Protein AF-A0A821GQX8-F1 (afdb_monomer_lite)

Foldseek 3Di:
DEEDDDDDPVVPVVCRQVVCLVVQVVRLVVCVVPADPVGDYHYDHDDDPDPSSVVSVVVVCVVPPD

Secondary structure (DSSP, 8-state):
-EE------TT-GGGHHHHHHHHHHHHHHHHHHHPPTT---EE------SHHHHHHHHHHHHHS--

Sequence (66 aa):
ITADGSFDVQNNPGEQELLVYPLLKTEVYVALSCLMTHGNFILKIFTIFEQVTIDLIYLLYRTFRQ

Structure (mmCIF, N/CA/C/O backbone):
data_AF-A0A821GQX8-F1
#
_entry.id   AF-A0A821GQX8-F1
#
loop_
_atom_site.group_PDB
_atom_site.id
_atom_site.type_symbol
_atom_site.label_atom_id
_atom_site.label_alt_id
_atom_site.label_comp_id
_atom_site.label_asym_id
_atom_site.label_entity_id
_atom_site.label_seq_id
_atom_site.pdbx_PDB_ins_code
_atom_site.Cartn_x
_atom_site.Cartn_y
_atom_site.Cartn_z
_atom_site.occupancy
_atom_site.B_iso_or_equiv
_atom_site.auth_seq_id
_atom_site.auth_comp_id
_atom_site.auth_asym_id
_atom_site.auth_atom_id
_atom_site.pdbx_PDB_model_num
ATOM 1 N N . ILE A 1 1 ? -4.359 -7.771 9.976 1.00 97.62 1 ILE A N 1
ATOM 2 C CA . ILE A 1 1 ? -4.178 -8.216 8.573 1.00 97.62 1 ILE A CA 1
ATOM 3 C C . ILE A 1 1 ? -2.741 -7.921 8.154 1.00 97.62 1 ILE A C 1
ATOM 5 O O . ILE A 1 1 ? -2.190 -6.924 8.608 1.00 97.62 1 ILE A O 1
ATOM 9 N N . THR A 1 2 ? -2.131 -8.778 7.339 1.00 98.31 2 THR A N 1
ATOM 10 C CA . THR A 1 2 ? -0.815 -8.553 6.719 1.00 98.31 2 THR A CA 1
ATOM 11 C C . THR A 1 2 ? -0.942 -8.688 5.203 1.00 98.31 2 THR A C 1
ATOM 13 O O . THR A 1 2 ? -1.733 -9.515 4.751 1.00 98.31 2 THR A O 1
ATOM 16 N N . ALA A 1 3 ? -0.180 -7.909 4.441 1.00 98.38 3 ALA A N 1
ATOM 17 C CA . ALA A 1 3 ? -0.170 -7.930 2.978 1.00 98.38 3 ALA A CA 1
ATOM 18 C C . ALA A 1 3 ? 1.268 -7.773 2.440 1.00 98.38 3 ALA A C 1
ATOM 20 O O . ALA A 1 3 ? 2.024 -6.930 2.932 1.00 98.38 3 ALA A O 1
ATOM 21 N N . ASP A 1 4 ? 1.642 -8.626 1.484 1.00 97.94 4 ASP A N 1
ATOM 22 C CA . ASP A 1 4 ? 3.004 -8.799 0.932 1.00 97.94 4 ASP A CA 1
ATOM 23 C C . ASP A 1 4 ? 2.930 -9.235 -0.547 1.00 97.94 4 ASP A C 1
ATOM 25 O O . ASP A 1 4 ? 3.640 -10.123 -1.022 1.00 97.94 4 ASP A O 1
ATOM 29 N N . GLY A 1 5 ? 1.992 -8.652 -1.292 1.00 96.00 5 GLY A N 1
ATOM 30 C CA . GLY A 1 5 ? 1.817 -8.919 -2.708 1.00 96.00 5 GLY A CA 1
ATOM 31 C C . GLY A 1 5 ? 2.983 -8.373 -3.529 1.00 96.00 5 GLY A C 1
ATOM 32 O O . GLY A 1 5 ? 3.407 -7.227 -3.381 1.00 96.00 5 GLY A O 1
ATOM 33 N N . SER A 1 6 ? 3.501 -9.186 -4.449 1.00 93.94 6 SER A N 1
ATOM 34 C CA . SER A 1 6 ? 4.449 -8.732 -5.468 1.00 93.94 6 SER A CA 1
ATOM 35 C C . SER A 1 6 ? 4.402 -9.629 -6.702 1.00 93.94 6 SER A C 1
ATOM 37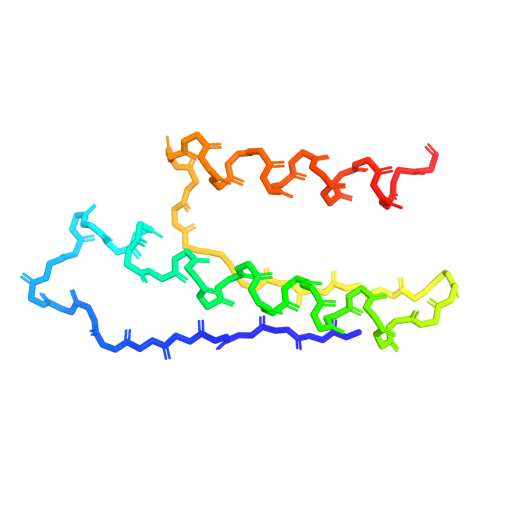 O O . SER A 1 6 ? 3.886 -10.745 -6.653 1.00 93.94 6 SER A O 1
ATOM 39 N N . PHE A 1 7 ? 4.935 -9.133 -7.811 1.00 94.75 7 PHE A N 1
ATOM 40 C CA . PHE A 1 7 ? 5.169 -9.899 -9.029 1.00 94.75 7 PHE A CA 1
ATOM 41 C C . PHE A 1 7 ? 6.475 -9.428 -9.677 1.00 94.75 7 PHE A C 1
ATOM 43 O O . PHE A 1 7 ? 7.048 -8.416 -9.267 1.00 94.75 7 PHE A O 1
ATOM 50 N N . ASP A 1 8 ? 6.967 -10.186 -10.654 1.00 95.94 8 ASP A N 1
ATOM 51 C CA . ASP A 1 8 ? 8.249 -9.900 -11.291 1.00 95.94 8 ASP A CA 1
ATOM 52 C C . ASP A 1 8 ? 8.197 -8.623 -12.148 1.00 95.94 8 ASP A C 1
ATOM 54 O O . ASP A 1 8 ? 7.410 -8.510 -13.089 1.00 95.94 8 ASP A O 1
ATOM 58 N N . VAL A 1 9 ? 9.063 -7.668 -11.810 1.00 94.75 9 VAL A N 1
ATOM 59 C CA . VAL A 1 9 ? 9.240 -6.373 -12.485 1.00 94.75 9 VAL A CA 1
ATOM 60 C C . VAL A 1 9 ? 10.694 -6.145 -12.912 1.00 94.75 9 VAL A C 1
ATOM 62 O O . VAL A 1 9 ? 11.070 -5.019 -13.230 1.00 94.75 9 VAL A O 1
ATOM 65 N N . GLN A 1 10 ? 11.529 -7.192 -12.946 1.00 94.31 10 GLN A N 1
ATOM 66 C CA . GLN A 1 10 ? 12.968 -7.075 -13.232 1.00 94.31 10 GLN A CA 1
ATOM 67 C C . GLN A 1 10 ? 13.284 -6.397 -14.571 1.00 94.31 10 GLN A C 1
ATOM 69 O O . GLN A 1 10 ? 14.329 -5.767 -14.704 1.00 94.31 10 GLN A O 1
ATOM 74 N N . ASN A 1 11 ? 12.376 -6.483 -15.545 1.00 95.56 11 ASN A N 1
ATOM 75 C CA . ASN A 1 11 ? 12.547 -5.840 -16.847 1.00 95.56 11 ASN A CA 1
ATOM 76 C C . ASN A 1 11 ? 12.342 -4.314 -16.808 1.00 95.56 11 ASN A C 1
ATOM 78 O O . ASN A 1 11 ? 12.841 -3.629 -17.691 1.00 95.56 11 ASN A O 1
ATOM 82 N N . ASN A 1 12 ? 11.634 -3.782 -15.801 1.00 95.38 12 ASN A N 1
ATOM 83 C CA . ASN A 1 12 ? 11.310 -2.357 -15.658 1.00 95.38 12 ASN A CA 1
ATOM 84 C C . ASN A 1 12 ? 11.419 -1.902 -14.183 1.00 95.38 12 ASN A C 1
ATOM 86 O O . ASN A 1 12 ? 10.423 -1.472 -13.598 1.00 95.38 12 ASN A O 1
ATOM 90 N N . PRO A 1 13 ? 12.605 -1.977 -13.547 1.00 93.50 13 PRO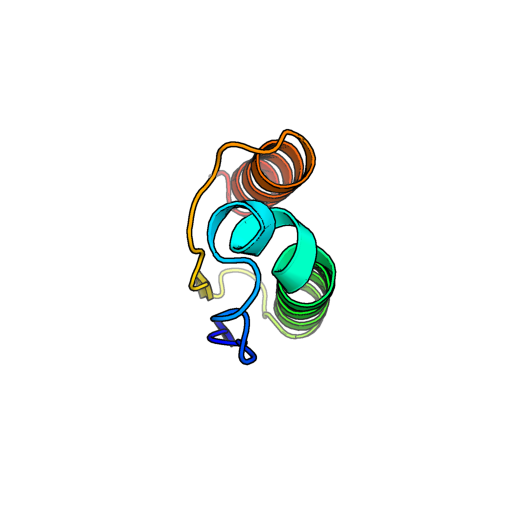 A N 1
ATOM 91 C CA . PRO A 1 13 ? 12.747 -1.720 -12.111 1.00 93.50 13 PRO A CA 1
ATOM 92 C C . PRO A 1 13 ?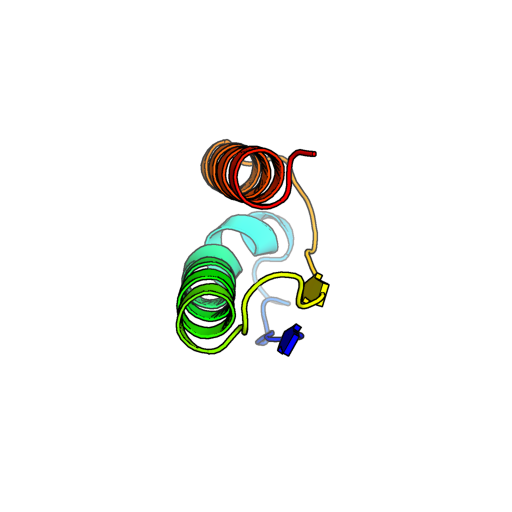 12.420 -0.271 -11.718 1.00 93.50 13 PRO A C 1
ATOM 94 O O . PRO A 1 13 ? 11.932 -0.039 -10.618 1.00 93.50 13 PRO A O 1
ATOM 97 N N . GLY A 1 14 ? 12.638 0.699 -12.615 1.00 95.50 14 GLY A N 1
ATOM 98 C CA . GLY A 1 14 ? 12.272 2.102 -12.378 1.00 95.50 14 GLY A CA 1
ATOM 99 C C . GLY A 1 14 ? 10.760 2.342 -12.309 1.00 95.50 14 GLY A C 1
ATOM 100 O O . GLY A 1 14 ? 10.320 3.244 -11.612 1.00 95.50 14 GLY A O 1
ATOM 101 N N . GLU A 1 15 ? 9.970 1.488 -12.964 1.00 96.25 15 GLU A N 1
ATOM 102 C CA . GLU A 1 15 ? 8.502 1.560 -13.005 1.00 96.25 15 GLU A CA 1
ATOM 103 C C . GLU A 1 15 ? 7.846 0.643 -11.960 1.00 96.25 15 GLU A C 1
ATOM 105 O O . GLU A 1 15 ? 6.624 0.499 -11.933 1.00 96.25 15 GLU A O 1
ATOM 110 N N . GLN A 1 16 ? 8.637 -0.014 -11.103 1.00 96.94 16 GLN A N 1
ATOM 111 C CA . GLN A 1 16 ? 8.150 -0.993 -10.130 1.00 96.94 16 GLN A CA 1
ATOM 112 C C . GLN A 1 16 ? 6.989 -0.456 -9.287 1.00 96.94 16 GLN A C 1
ATOM 114 O O . GLN A 1 16 ? 6.026 -1.181 -9.039 1.00 96.94 16 GLN A O 1
ATOM 119 N N . GLU A 1 17 ? 7.069 0.800 -8.852 1.00 97.31 17 GLU A N 1
ATOM 120 C CA . GLU A 1 17 ? 6.042 1.426 -8.024 1.00 97.31 17 GLU A CA 1
ATOM 121 C C . GLU A 1 17 ? 4.690 1.495 -8.741 1.00 97.31 17 GLU A C 1
ATOM 123 O O . GLU A 1 17 ? 3.691 0.993 -8.224 1.00 97.31 17 GLU A O 1
ATOM 128 N N . LEU A 1 18 ? 4.672 2.034 -9.964 1.00 97.62 18 LEU A N 1
ATOM 129 C CA . LEU A 1 18 ? 3.463 2.155 -10.779 1.00 97.62 18 LEU A CA 1
ATOM 130 C C . LEU A 1 18 ? 2.932 0.793 -11.231 1.00 97.62 18 LEU A C 1
ATOM 132 O O . LEU A 1 18 ? 1.719 0.578 -11.235 1.00 97.62 18 LEU A O 1
ATOM 136 N N . LEU A 1 19 ? 3.822 -0.143 -11.572 1.00 97.75 19 LEU A N 1
ATOM 137 C CA . LEU A 1 19 ? 3.442 -1.495 -11.980 1.00 97.75 19 LEU A CA 1
ATOM 138 C C . LEU A 1 19 ? 2.770 -2.254 -10.830 1.00 97.75 19 LEU A C 1
ATOM 140 O O . LEU A 1 19 ? 1.730 -2.878 -11.034 1.00 97.75 19 LEU A O 1
ATOM 144 N N . VAL A 1 20 ? 3.324 -2.184 -9.617 1.00 97.25 20 VAL A N 1
ATOM 145 C CA . VAL A 1 20 ? 2.783 -2.888 -8.442 1.00 97.25 20 VAL A CA 1
ATOM 146 C C . VAL A 1 20 ? 1.577 -2.161 -7.831 1.00 97.25 20 VAL A C 1
ATOM 148 O O . VAL A 1 20 ? 0.759 -2.795 -7.161 1.00 97.25 20 VAL A O 1
ATOM 151 N N . TYR A 1 21 ? 1.391 -0.864 -8.093 1.00 98.00 21 TYR A N 1
ATOM 152 C CA . TYR A 1 21 ? 0.330 -0.053 -7.486 1.00 98.00 21 TYR A CA 1
ATOM 153 C C . TYR A 1 21 ? -1.092 -0.660 -7.542 1.00 98.00 21 TYR A C 1
ATOM 155 O O . TYR A 1 21 ? -1.782 -0.634 -6.518 1.00 98.00 21 TYR A O 1
ATOM 163 N N . PRO A 1 22 ? -1.578 -1.252 -8.656 1.00 98.25 22 PRO A N 1
ATOM 164 C CA . PRO A 1 22 ? -2.899 -1.885 -8.683 1.00 98.25 22 PRO A CA 1
ATOM 165 C C . PRO A 1 22 ? -3.048 -3.033 -7.674 1.00 98.25 22 PRO A C 1
ATOM 167 O O . PRO A 1 22 ? -4.114 -3.177 -7.067 1.00 98.25 22 PRO A O 1
ATOM 170 N N . LEU A 1 23 ? -1.983 -3.817 -7.467 1.00 98.25 23 LEU A N 1
ATOM 171 C CA . LEU A 1 23 ? -1.936 -4.874 -6.457 1.00 98.25 23 LEU A CA 1
ATOM 172 C C . LEU A 1 23 ? -1.959 -4.264 -5.054 1.00 98.25 23 LEU A C 1
ATOM 174 O O . LEU A 1 23 ? -2.847 -4.594 -4.273 1.00 98.25 23 LEU A O 1
ATOM 178 N N . LEU A 1 24 ? -1.071 -3.301 -4.787 1.00 98.44 24 LEU A N 1
ATOM 179 C CA . LEU A 1 24 ? -0.987 -2.593 -3.506 1.00 98.44 24 LEU A CA 1
ATOM 180 C C . LEU A 1 24 ? -2.337 -1.974 -3.097 1.00 98.44 24 LEU A C 1
ATOM 182 O O . LEU A 1 24 ? -2.811 -2.156 -1.975 1.00 98.44 24 LEU A O 1
ATOM 186 N N . LYS A 1 25 ? -3.004 -1.284 -4.029 1.00 98.50 25 LYS A N 1
ATOM 187 C CA . LYS A 1 25 ? -4.330 -0.683 -3.819 1.00 98.50 25 LYS A CA 1
ATOM 188 C C . LYS A 1 25 ? -5.387 -1.734 -3.476 1.00 98.50 25 LYS A C 1
ATOM 190 O O . LYS A 1 25 ? -6.240 -1.501 -2.620 1.00 98.50 25 LYS A O 1
ATOM 195 N N . THR A 1 26 ? -5.341 -2.884 -4.144 1.00 98.50 26 THR A N 1
ATOM 196 C CA . THR A 1 26 ? -6.282 -3.984 -3.902 1.00 98.50 26 THR A CA 1
ATOM 197 C C . THR A 1 26 ? -6.037 -4.624 -2.537 1.00 98.50 26 THR A C 1
ATOM 199 O O . THR A 1 26 ? -6.995 -4.862 -1.805 1.00 98.50 26 THR A O 1
ATOM 202 N N . GLU A 1 27 ? -4.777 -4.828 -2.145 1.00 98.62 27 GLU A N 1
ATOM 203 C CA . GLU A 1 27 ? -4.426 -5.323 -0.810 1.00 98.62 27 GLU A CA 1
ATOM 204 C C . GLU A 1 27 ? -4.921 -4.385 0.294 1.00 98.62 27 GLU A C 1
ATOM 206 O O . GLU A 1 27 ? -5.509 -4.853 1.269 1.00 98.62 27 GLU A O 1
ATOM 211 N N . VAL A 1 28 ? -4.774 -3.066 0.120 1.00 98.50 28 VAL A N 1
ATOM 212 C CA . VAL A 1 28 ? -5.342 -2.069 1.043 1.00 98.50 28 VAL A CA 1
ATOM 213 C C . VAL A 1 28 ? -6.860 -2.205 1.143 1.00 98.50 28 VAL A C 1
ATOM 215 O O . VAL A 1 28 ? -7.399 -2.251 2.248 1.00 98.50 28 VAL A O 1
ATOM 218 N N . TYR A 1 29 ? -7.562 -2.297 0.011 1.00 98.38 29 TYR A N 1
ATOM 219 C CA . TYR A 1 29 ? -9.021 -2.411 -0.000 1.00 98.38 29 TYR A CA 1
ATOM 220 C C . TYR A 1 29 ? -9.514 -3.683 0.706 1.00 98.38 29 TYR A C 1
ATOM 222 O O . TYR A 1 29 ? -10.419 -3.623 1.545 1.00 98.38 29 TYR A O 1
ATOM 230 N N . VAL A 1 30 ? -8.895 -4.829 0.413 1.00 98.56 30 VAL A N 1
ATOM 231 C CA . VAL A 1 30 ? -9.221 -6.109 1.056 1.00 98.56 30 VAL A CA 1
ATOM 232 C C . VAL A 1 30 ? -8.900 -6.055 2.547 1.00 98.56 30 VAL A C 1
ATOM 234 O O . VAL A 1 30 ? -9.717 -6.479 3.364 1.00 98.56 30 VAL A O 1
ATOM 237 N N . ALA A 1 31 ? -7.752 -5.490 2.925 1.00 98.38 31 ALA A N 1
ATOM 238 C CA . ALA A 1 31 ? -7.373 -5.367 4.323 1.00 98.38 31 ALA A CA 1
ATOM 239 C C . ALA A 1 31 ? -8.379 -4.529 5.111 1.00 98.38 31 ALA A C 1
ATOM 241 O O . ALA A 1 31 ? -8.854 -4.998 6.139 1.00 98.38 31 ALA A O 1
ATOM 242 N N . LEU A 1 32 ? -8.760 -3.347 4.619 1.00 97.31 32 LEU A N 1
ATOM 243 C CA . LEU A 1 32 ? -9.747 -2.491 5.285 1.00 97.31 32 LEU A CA 1
ATOM 244 C C . LEU A 1 32 ? -11.140 -3.135 5.358 1.00 97.31 32 LEU A C 1
ATOM 246 O O . LEU A 1 32 ? -11.850 -2.923 6.335 1.00 97.31 32 LEU A O 1
ATOM 250 N N . SER A 1 33 ? -11.513 -3.948 4.367 1.00 97.88 33 SER A N 1
ATOM 251 C CA . SER A 1 33 ? -12.807 -4.647 4.347 1.00 97.88 33 SER A CA 1
ATOM 252 C C . SER A 1 33 ? -12.874 -5.821 5.332 1.00 97.88 33 SER A C 1
ATOM 254 O O . SER A 1 33 ? -13.947 -6.146 5.834 1.00 97.88 33 SER A O 1
ATOM 256 N N . CYS A 1 34 ? -11.737 -6.464 5.609 1.00 98.06 34 CYS A N 1
ATOM 257 C CA . CYS A 1 34 ? -11.651 -7.634 6.488 1.00 98.06 34 CYS A CA 1
ATOM 258 C C . CYS A 1 34 ? -11.190 -7.300 7.916 1.00 98.06 34 CYS A C 1
ATOM 260 O O . CYS A 1 34 ? -11.257 -8.154 8.802 1.00 98.06 34 CYS A O 1
ATOM 262 N N . LEU A 1 35 ? -10.654 -6.100 8.149 1.00 97.69 35 LEU A N 1
ATOM 263 C CA . LEU A 1 35 ? -10.099 -5.715 9.440 1.00 97.69 35 LEU A CA 1
ATOM 264 C C . LEU A 1 35 ? -11.213 -5.354 10.428 1.00 97.69 35 LEU A C 1
ATOM 266 O O . LEU A 1 35 ? -12.050 -4.496 10.166 1.00 97.69 35 LEU A O 1
ATOM 270 N N . MET A 1 36 ? -11.186 -5.982 11.601 1.00 96.88 36 MET A N 1
ATOM 271 C CA . MET A 1 36 ? -12.064 -5.610 12.711 1.00 96.88 36 MET A CA 1
ATOM 272 C C . MET A 1 36 ? -11.680 -4.237 13.279 1.00 96.88 36 MET A C 1
ATOM 274 O O . MET A 1 36 ? -10.517 -3.832 13.209 1.00 96.88 36 MET A O 1
ATOM 278 N N . THR A 1 37 ? -12.632 -3.547 13.912 1.00 93.50 37 THR A N 1
ATOM 279 C CA . THR A 1 37 ? -12.373 -2.293 14.634 1.00 93.50 37 THR A CA 1
ATOM 280 C 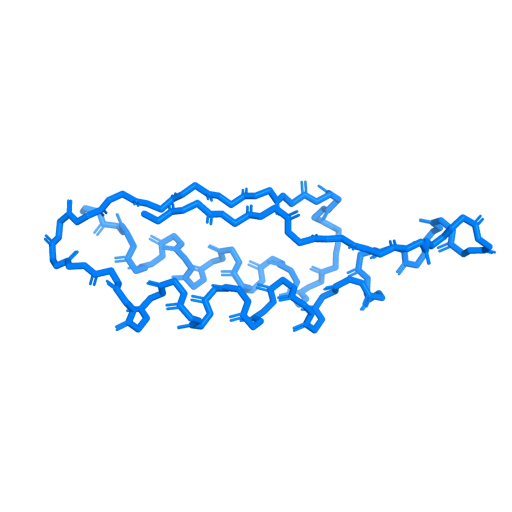C . THR A 1 37 ? -11.212 -2.462 15.619 1.00 93.50 37 THR A C 1
ATOM 282 O O . THR A 1 37 ? -11.137 -3.467 16.325 1.00 93.50 37 THR A O 1
ATOM 285 N N . HIS A 1 38 ? -10.304 -1.481 15.659 1.00 91.88 38 HIS A N 1
ATOM 286 C CA . HIS A 1 38 ? -9.057 -1.503 16.445 1.00 91.88 38 HIS A CA 1
ATOM 287 C C . HIS A 1 38 ? -8.043 -2.593 16.050 1.00 91.88 38 HIS A C 1
ATOM 289 O O . HIS A 1 38 ? -7.058 -2.807 16.757 1.00 91.88 38 HIS A O 1
ATOM 295 N N . GLY A 1 39 ? -8.250 -3.282 14.927 1.00 96.00 39 GLY A N 1
ATOM 296 C CA . GLY A 1 39 ? -7.278 -4.217 14.382 1.00 96.00 39 GLY A CA 1
ATOM 297 C C . GLY A 1 39 ? -6.029 -3.520 13.831 1.00 96.00 39 GLY A C 1
ATOM 298 O O . GLY A 1 39 ? -6.048 -2.345 13.475 1.00 96.00 39 GLY A O 1
ATOM 299 N N . ASN A 1 40 ? -4.943 -4.286 13.704 1.00 96.69 40 ASN A N 1
ATOM 300 C CA . ASN A 1 40 ? -3.685 -3.819 13.121 1.00 96.69 40 ASN A CA 1
ATOM 301 C C . ASN A 1 40 ? -3.544 -4.270 11.662 1.00 96.69 40 ASN A C 1
ATOM 303 O O . ASN A 1 40 ? -3.888 -5.409 11.315 1.00 96.69 40 ASN A O 1
ATOM 307 N N . PHE A 1 41 ? -2.985 -3.400 10.824 1.00 98.06 41 PHE A N 1
ATOM 308 C CA . PHE A 1 41 ? -2.657 -3.685 9.430 1.00 98.06 41 PHE A CA 1
ATOM 309 C C . PHE A 1 41 ? -1.171 -3.418 9.167 1.00 98.06 41 PHE A C 1
ATOM 311 O O . PHE A 1 41 ? -0.684 -2.329 9.453 1.00 98.06 41 PHE A O 1
ATOM 318 N N . ILE A 1 42 ? -0.458 -4.419 8.644 1.00 98.19 42 ILE A N 1
ATOM 319 C CA . ILE A 1 42 ? 0.947 -4.310 8.227 1.00 98.19 42 ILE A CA 1
ATOM 320 C C . ILE A 1 42 ? 1.004 -4.559 6.722 1.00 98.19 42 ILE A C 1
ATOM 322 O O . ILE A 1 42 ? 0.534 -5.594 6.248 1.00 98.19 42 ILE A O 1
ATOM 326 N N . LEU A 1 43 ? 1.578 -3.614 5.986 1.00 98.19 43 LEU A N 1
ATOM 327 C CA . LEU A 1 43 ? 1.619 -3.622 4.530 1.00 98.19 43 LEU A CA 1
ATOM 328 C C . LEU A 1 43 ? 3.055 -3.433 4.056 1.00 98.19 43 LEU A C 1
ATOM 330 O O . LEU A 1 43 ? 3.712 -2.470 4.457 1.00 98.19 43 LEU A O 1
ATOM 334 N N . LYS A 1 44 ? 3.536 -4.329 3.195 1.00 97.75 44 LYS A N 1
ATOM 335 C CA . LYS A 1 44 ? 4.783 -4.106 2.466 1.00 97.75 44 LYS A CA 1
ATOM 336 C C . LYS A 1 44 ? 4.552 -3.103 1.346 1.00 97.75 44 LYS A C 1
ATOM 338 O O . LYS A 1 44 ? 3.613 -3.223 0.567 1.00 97.75 44 LYS A O 1
ATOM 343 N N . ILE A 1 45 ? 5.468 -2.153 1.240 1.00 96.38 45 ILE A N 1
ATOM 344 C CA . ILE A 1 45 ? 5.514 -1.165 0.168 1.00 96.38 45 ILE A CA 1
ATOM 345 C C . ILE A 1 45 ? 6.963 -1.083 -0.296 1.00 96.38 45 ILE A C 1
ATOM 347 O O . ILE A 1 45 ? 7.880 -1.234 0.513 1.00 96.38 45 ILE A O 1
ATOM 351 N N . PHE A 1 46 ? 7.161 -0.905 -1.599 1.00 93.31 46 PHE A N 1
ATOM 352 C CA . PHE A 1 46 ? 8.481 -0.671 -2.175 1.00 93.31 46 PHE A CA 1
ATOM 353 C C . PHE A 1 46 ? 8.858 0.808 -2.017 1.00 93.31 46 PHE A C 1
ATOM 355 O O . PHE A 1 46 ? 8.953 1.312 -0.899 1.00 93.31 46 PHE A O 1
ATOM 362 N N . THR A 1 47 ? 9.082 1.512 -3.122 1.00 95.56 47 THR A N 1
ATOM 363 C CA . THR A 1 47 ? 9.301 2.956 -3.120 1.00 95.56 47 THR A CA 1
ATOM 364 C C . THR A 1 47 ? 7.984 3.714 -2.938 1.00 95.56 47 THR A C 1
ATOM 366 O O . THR A 1 47 ? 6.899 3.155 -3.108 1.00 95.56 47 THR A O 1
ATOM 369 N N . ILE A 1 48 ? 8.097 4.976 -2.517 1.00 97.44 48 ILE A N 1
ATOM 370 C CA . ILE A 1 48 ? 6.977 5.900 -2.292 1.00 97.44 48 ILE A CA 1
ATOM 371 C C . ILE A 1 48 ? 7.358 7.245 -2.926 1.00 97.44 48 ILE A C 1
ATOM 373 O O . ILE A 1 48 ? 7.566 8.242 -2.233 1.00 97.44 48 ILE A O 1
ATOM 377 N N . PHE A 1 49 ? 7.564 7.246 -4.241 1.00 97.19 49 PHE A N 1
ATOM 378 C CA . PHE A 1 49 ? 7.885 8.447 -5.018 1.00 97.19 49 PHE A CA 1
ATOM 379 C C . PHE A 1 49 ? 6.695 8.944 -5.840 1.00 97.19 49 PHE A C 1
ATOM 381 O O . PHE A 1 49 ? 6.607 10.137 -6.128 1.00 97.19 49 PHE A O 1
ATOM 388 N N . GLU A 1 50 ? 5.764 8.058 -6.178 1.00 98.25 50 GLU A N 1
ATOM 389 C CA . GLU A 1 50 ? 4.615 8.364 -7.013 1.00 98.25 50 GLU A CA 1
ATOM 390 C C . GLU A 1 50 ? 3.472 8.953 -6.191 1.00 98.25 50 GLU A C 1
ATOM 392 O O . GLU A 1 50 ? 3.129 8.474 -5.103 1.00 98.25 50 GLU A O 1
ATOM 397 N N . GLN A 1 51 ? 2.814 9.973 -6.750 1.00 98.44 51 GLN A N 1
ATOM 398 C CA . GLN A 1 51 ? 1.704 10.661 -6.082 1.00 98.44 51 GLN A CA 1
ATOM 399 C C . GLN A 1 51 ? 0.587 9.686 -5.685 1.00 98.44 51 GLN 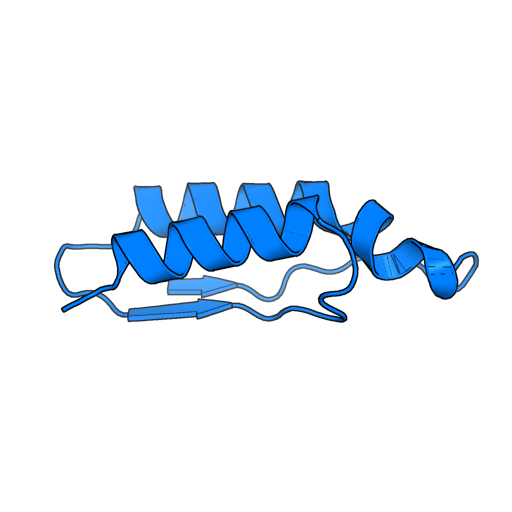A C 1
ATOM 401 O O . GLN A 1 51 ? 0.030 9.790 -4.596 1.00 98.44 51 GLN A O 1
ATOM 406 N N . VAL A 1 52 ? 0.308 8.688 -6.530 1.00 98.19 52 VAL A N 1
ATOM 407 C CA . VAL A 1 52 ? -0.729 7.679 -6.270 1.00 98.19 52 VAL A CA 1
ATOM 408 C C . VAL A 1 52 ? -0.434 6.839 -5.024 1.00 98.19 52 VAL A C 1
ATOM 410 O O . VAL A 1 52 ? -1.360 6.478 -4.290 1.00 98.19 52 VAL A O 1
ATOM 413 N N . THR A 1 53 ? 0.841 6.552 -4.757 1.00 98.25 53 THR A N 1
ATOM 414 C CA . THR A 1 53 ? 1.287 5.822 -3.566 1.00 98.25 53 THR A CA 1
ATOM 415 C C . THR A 1 53 ? 1.213 6.723 -2.339 1.00 98.25 53 THR A C 1
ATOM 417 O O . THR A 1 53 ? 0.704 6.300 -1.301 1.00 98.25 53 THR A O 1
ATOM 420 N N . ILE A 1 54 ? 1.643 7.984 -2.460 1.00 98.56 54 ILE A N 1
ATOM 421 C CA . ILE A 1 54 ? 1.558 8.984 -1.385 1.00 98.56 54 ILE A CA 1
ATOM 422 C C . ILE A 1 54 ? 0.100 9.198 -0.951 1.00 98.56 54 ILE A C 1
ATOM 424 O O . ILE A 1 54 ? -0.192 9.174 0.245 1.00 98.56 54 ILE A O 1
ATOM 428 N N . ASP A 1 55 ? -0.825 9.335 -1.902 1.00 98.56 55 ASP A N 1
ATOM 429 C CA . ASP A 1 55 ? -2.256 9.509 -1.629 1.00 98.56 55 ASP A CA 1
ATOM 430 C C . ASP A 1 55 ? -2.848 8.291 -0.904 1.00 98.56 55 ASP A C 1
ATOM 432 O O . ASP A 1 55 ? -3.624 8.435 0.046 1.00 98.56 55 ASP A O 1
ATOM 436 N N . LEU A 1 56 ? -2.447 7.079 -1.307 1.00 98.44 56 LEU A N 1
ATOM 437 C CA . LEU A 1 56 ? -2.871 5.838 -0.657 1.00 98.44 56 LEU A CA 1
ATOM 438 C C . LEU A 1 56 ? -2.349 5.749 0.787 1.00 98.44 56 LEU A C 1
ATOM 440 O O . LEU A 1 56 ? -3.089 5.366 1.694 1.00 98.44 56 LEU A O 1
ATOM 444 N N . ILE A 1 57 ? -1.100 6.156 1.024 1.00 97.69 57 ILE A N 1
ATOM 445 C CA . ILE A 1 57 ? -0.523 6.233 2.372 1.00 97.69 57 ILE A CA 1
ATOM 446 C C . ILE A 1 57 ? -1.221 7.293 3.216 1.00 97.69 57 ILE A C 1
ATOM 448 O O . ILE A 1 57 ? -1.506 7.050 4.389 1.00 97.69 57 ILE A O 1
ATOM 452 N N . TYR A 1 58 ? -1.557 8.442 2.634 1.00 97.88 58 TYR A N 1
ATOM 453 C CA . TYR A 1 58 ? -2.314 9.475 3.327 1.00 97.88 58 TYR A CA 1
ATOM 454 C C . TYR A 1 58 ? -3.709 8.978 3.736 1.00 97.88 58 TYR 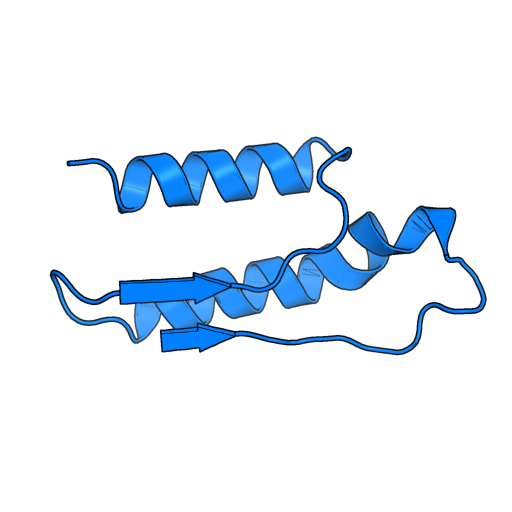A C 1
ATOM 456 O O . TYR A 1 58 ? -4.133 9.211 4.871 1.00 97.88 58 TYR A O 1
ATOM 464 N N . LEU A 1 59 ? -4.401 8.231 2.869 1.00 97.50 59 LEU A N 1
ATOM 465 C CA . LEU A 1 59 ? -5.665 7.569 3.209 1.00 97.50 59 LEU A CA 1
ATOM 466 C C . LEU A 1 59 ? -5.498 6.609 4.396 1.00 97.50 59 LEU A C 1
ATOM 468 O O . LEU A 1 59 ? -6.289 6.663 5.343 1.00 97.50 59 LEU A O 1
ATOM 472 N N . LEU A 1 60 ? -4.471 5.755 4.374 1.00 97.31 60 LEU A N 1
ATOM 473 C CA . LEU A 1 60 ? -4.181 4.835 5.477 1.00 97.31 60 LEU A CA 1
ATOM 474 C C . LEU A 1 60 ? -3.887 5.600 6.771 1.00 97.31 60 LEU A C 1
ATOM 476 O O . LEU A 1 60 ? -4.498 5.314 7.798 1.00 97.31 60 LEU A O 1
ATOM 480 N N . TYR A 1 61 ? -3.047 6.635 6.718 1.00 97.00 61 TYR A N 1
ATOM 481 C CA . TYR A 1 61 ? -2.774 7.499 7.865 1.00 97.00 61 TYR A CA 1
ATOM 482 C C . TYR A 1 61 ? -4.063 8.071 8.458 1.00 97.00 61 TYR A C 1
ATOM 484 O O . TYR A 1 61 ? -4.251 8.018 9.667 1.00 97.00 61 TYR A O 1
ATOM 492 N N . ARG A 1 62 ? -4.979 8.573 7.622 1.00 96.31 62 ARG A N 1
ATOM 493 C CA . ARG A 1 62 ? -6.271 9.120 8.065 1.00 96.31 62 ARG A CA 1
ATOM 494 C C . ARG A 1 62 ? -7.201 8.064 8.655 1.00 96.31 62 ARG A C 1
ATOM 496 O O . ARG A 1 62 ? -7.963 8.396 9.556 1.00 96.31 62 ARG A O 1
ATOM 503 N N . THR A 1 63 ? -7.133 6.833 8.161 1.00 95.12 63 THR A N 1
ATOM 504 C CA . THR A 1 63 ? -7.980 5.715 8.600 1.00 95.12 63 THR A CA 1
ATOM 505 C C . THR A 1 63 ? -7.535 5.157 9.951 1.00 95.12 63 THR A C 1
ATOM 507 O O . THR A 1 63 ? -8.370 4.805 10.776 1.00 95.12 63 THR A O 1
ATOM 510 N N . PHE A 1 64 ? -6.224 5.116 10.198 1.00 95.31 64 PHE A N 1
ATOM 511 C CA . PHE A 1 64 ? -5.636 4.624 11.448 1.00 95.31 64 PHE A CA 1
ATOM 512 C C . PHE A 1 64 ? -5.253 5.745 12.425 1.00 95.31 64 PHE A C 1
ATOM 514 O O . PHE A 1 64 ? -4.647 5.476 13.463 1.00 95.31 64 PHE A O 1
ATOM 521 N N . ARG A 1 65 ? -5.585 7.003 12.102 1.00 81.44 65 ARG A N 1
ATOM 522 C CA . ARG A 1 65 ? -5.274 8.152 12.953 1.00 81.44 65 ARG A CA 1
ATOM 523 C C . ARG A 1 65 ? -6.034 8.033 14.272 1.00 81.44 65 ARG A C 1
ATOM 525 O O . ARG A 1 65 ? -7.261 7.969 14.261 1.00 81.44 65 ARG A O 1
ATOM 532 N N . GLN A 1 66 ? -5.289 8.027 15.374 1.00 58.19 66 GLN A N 1
ATOM 533 C CA . GLN A 1 66 ? -5.818 8.253 16.720 1.00 58.19 66 GLN A CA 1
ATOM 534 C C . GLN A 1 66 ? -6.136 9.737 16.915 1.00 58.19 66 GLN A C 1
ATOM 536 O O . GLN A 1 66 ? -5.355 10.579 16.408 1.00 58.19 66 GLN A O 1
#

Radius of gyration: 12.48 Å; chains: 1; bounding box: 26×21×34 Å

pLDDT: mean 96.18, std 5.32, range [58.19, 98.62]